Protein AF-A0A8J7CZM1-F1 (afdb_monomer)

Solvent-accessible surface area (backbone atoms only — not comparable to full-atom values): 3248 Å² total; per-residue (Å²): 110,69,68,58,51,41,52,50,22,49,75,71,76,44,47,55,65,58,54,50,51,53,50,52,51,30,59,74,69,68,50,55,83,58,44,57,74,70,67,55,72,58,61,74,56,52,58,59,52,57,64,70,75,107

Secondary structure (DSSP, 8-state):
-HHHHHHHHHHTT--HHHHHHHHHHHHHHT-GGGHHHHHTS-HHHHHHHHTT--

Structur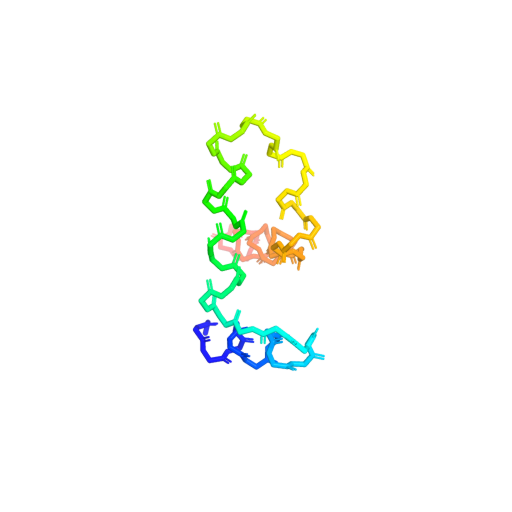e (mmCIF, N/CA/C/O backbone):
data_AF-A0A8J7CZM1-F1
#
_entry.id   AF-A0A8J7CZM1-F1
#
loop_
_atom_sit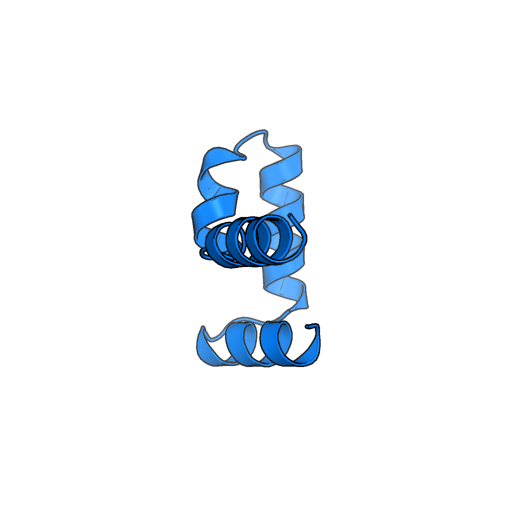e.group_PDB
_atom_site.id
_atom_site.type_symbol
_atom_site.label_atom_id
_atom_site.label_alt_id
_atom_site.label_comp_id
_atom_site.label_asym_id
_atom_site.label_entity_id
_atom_site.label_seq_id
_atom_site.pdbx_PDB_ins_code
_atom_site.Cartn_x
_atom_site.Cartn_y
_atom_site.Cartn_z
_atom_site.occupancy
_atom_site.B_iso_or_equiv
_atom_site.auth_seq_id
_atom_site.auth_comp_id
_atom_site.auth_asym_id
_atom_site.auth_atom_id
_atom_site.pdbx_PDB_model_num
ATOM 1 N N . MET A 1 1 ? -0.646 11.969 8.502 1.00 78.62 1 MET A N 1
ATOM 2 C CA . MET A 1 1 ? -0.248 11.332 7.228 1.00 78.62 1 MET A CA 1
ATOM 3 C C . MET A 1 1 ? -0.127 9.820 7.415 1.00 78.62 1 MET A C 1
ATOM 5 O O . MET A 1 1 ? -0.969 9.104 6.897 1.00 78.62 1 MET A O 1
ATOM 9 N N . TRP A 1 2 ? 0.780 9.335 8.272 1.00 84.62 2 TRP A N 1
ATOM 10 C CA . TRP A 1 2 ? 0.958 7.894 8.529 1.00 84.62 2 TRP A CA 1
ATOM 11 C C . TRP A 1 2 ? -0.257 7.174 9.149 1.00 84.62 2 TRP A C 1
ATOM 13 O O . TRP A 1 2 ? -0.696 6.145 8.647 1.00 84.62 2 TRP A O 1
ATOM 23 N N . GLU A 1 3 ? -0.871 7.732 10.195 1.00 90.12 3 GLU A N 1
ATOM 24 C CA . GLU A 1 3 ? -2.037 7.102 10.844 1.00 90.12 3 GLU A CA 1
ATOM 25 C C . GLU A 1 3 ? -3.256 7.003 9.915 1.00 90.12 3 GLU A C 1
ATOM 27 O O . GLU A 1 3 ? -3.988 6.018 9.942 1.00 90.12 3 GLU A O 1
ATOM 32 N N . GLN A 1 4 ? -3.448 8.000 9.047 1.00 86.00 4 GLN A N 1
ATOM 33 C CA . GLN A 1 4 ? -4.518 8.000 8.046 1.00 86.00 4 GLN A CA 1
ATOM 34 C C . GLN A 1 4 ? -4.277 6.932 6.975 1.00 86.00 4 GLN A C 1
ATOM 36 O O . GLN A 1 4 ? -5.220 6.258 6.562 1.00 86.00 4 GLN A O 1
ATOM 41 N N . PHE A 1 5 ? -3.019 6.734 6.569 1.00 85.62 5 PHE A N 1
ATOM 42 C CA . PHE A 1 5 ? -2.629 5.647 5.677 1.00 85.62 5 PHE A CA 1
ATOM 43 C C . PHE A 1 5 ? -2.925 4.277 6.303 1.00 85.62 5 PHE A C 1
ATOM 45 O O . PHE A 1 5 ? -3.578 3.446 5.670 1.00 85.62 5 PHE A O 1
ATOM 52 N N . ILE A 1 6 ? -2.551 4.064 7.571 1.00 89.75 6 ILE A N 1
ATOM 53 C CA . ILE A 1 6 ? -2.870 2.828 8.305 1.00 89.75 6 ILE A CA 1
ATOM 54 C C . ILE A 1 6 ? -4.3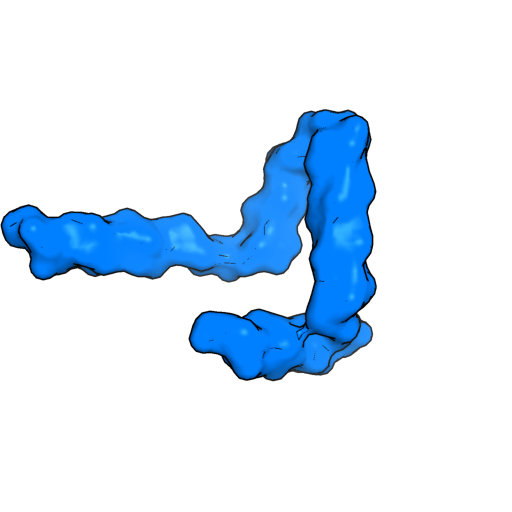87 2.622 8.401 1.00 89.75 6 ILE A C 1
ATOM 56 O O . ILE A 1 6 ? -4.881 1.537 8.095 1.00 89.75 6 ILE A O 1
ATOM 60 N N . ALA A 1 7 ? -5.140 3.657 8.780 1.00 89.88 7 ALA A N 1
ATOM 61 C CA . ALA A 1 7 ? -6.595 3.584 8.892 1.00 89.88 7 ALA A CA 1
ATOM 62 C C . ALA A 1 7 ? -7.257 3.219 7.553 1.00 89.88 7 ALA A C 1
ATOM 64 O O . ALA A 1 7 ? -8.177 2.404 7.515 1.00 89.88 7 ALA A O 1
ATOM 65 N N . ARG A 1 8 ? -6.757 3.767 6.440 1.00 85.44 8 ARG A N 1
ATOM 66 C CA . ARG A 1 8 ? -7.227 3.442 5.087 1.00 85.44 8 ARG A CA 1
ATOM 67 C C . ARG A 1 8 ? -6.889 2.011 4.685 1.00 85.44 8 ARG A C 1
ATOM 69 O O . ARG A 1 8 ? -7.747 1.345 4.112 1.00 85.44 8 ARG A O 1
ATOM 76 N N . CYS A 1 9 ? -5.684 1.535 4.998 1.00 88.81 9 CYS A N 1
ATOM 77 C CA . CYS A 1 9 ? -5.309 0.139 4.776 1.00 88.81 9 CYS A CA 1
ATOM 78 C C . CYS A 1 9 ? -6.285 -0.788 5.508 1.00 88.81 9 CYS A C 1
ATOM 80 O O . CYS A 1 9 ? -6.935 -1.620 4.875 1.00 88.81 9 CYS A O 1
ATOM 82 N N . ASN A 1 10 ? -6.491 -0.547 6.804 1.00 90.38 10 ASN A N 1
ATOM 83 C CA . ASN A 1 10 ? -7.402 -1.340 7.625 1.00 90.38 10 ASN A CA 1
ATOM 84 C C . ASN A 1 10 ? -8.848 -1.278 7.102 1.00 90.38 10 ASN A C 1
ATOM 86 O O . ASN A 1 10 ? -9.516 -2.304 7.020 1.00 90.38 10 ASN A O 1
ATOM 90 N N . SER A 1 11 ? -9.322 -0.101 6.673 1.00 90.50 11 SER A N 1
ATOM 91 C CA . SER A 1 11 ? -10.653 0.069 6.068 1.00 90.50 11 SER A CA 1
ATOM 92 C C . SER A 1 11 ? -10.828 -0.696 4.753 1.00 90.50 11 SER A C 1
ATOM 94 O O . SER A 1 11 ? -11.953 -1.056 4.416 1.00 90.50 11 SER A O 1
ATOM 96 N N . LYS A 1 12 ? -9.747 -0.922 3.999 1.00 86.19 12 LYS A N 1
ATOM 97 C CA . LYS A 1 12 ? -9.736 -1.728 2.770 1.00 86.19 12 LYS A CA 1
ATOM 98 C C . LYS A 1 12 ? -9.498 -3.223 3.046 1.00 86.19 12 LYS A C 1
ATOM 100 O O . LYS A 1 12 ? -9.395 -3.996 2.101 1.00 86.19 12 LYS A O 1
ATOM 105 N N . GLY A 1 13 ? -9.388 -3.634 4.313 1.00 90.50 13 GLY A N 1
ATOM 106 C CA . GLY A 1 13 ? -9.093 -5.019 4.697 1.00 90.50 13 GLY A CA 1
ATOM 107 C C . GLY A 1 13 ? -7.651 -5.450 4.413 1.00 90.50 13 GLY A C 1
ATOM 108 O O . GLY A 1 13 ? -7.371 -6.642 4.344 1.00 90.50 13 GLY A O 1
ATOM 109 N N . THR A 1 14 ? -6.737 -4.493 4.237 1.00 91.25 14 THR A N 1
ATOM 110 C CA . THR A 1 14 ? -5.303 -4.728 4.019 1.00 91.25 14 THR A CA 1
ATOM 111 C C . THR A 1 14 ? -4.482 -4.139 5.168 1.00 91.25 14 THR A C 1
ATOM 113 O O . THR A 1 14 ? -4.995 -3.423 6.026 1.00 91.25 14 THR A O 1
ATOM 116 N N . THR A 1 15 ? -3.185 -4.428 5.205 1.00 94.31 15 THR A N 1
ATOM 117 C CA . THR A 1 15 ? -2.243 -3.813 6.146 1.00 94.31 15 THR A CA 1
ATOM 118 C C . THR A 1 15 ? -1.357 -2.798 5.431 1.00 94.31 15 THR A C 1
ATOM 120 O O . THR A 1 15 ? -1.166 -2.852 4.212 1.00 94.31 15 THR A O 1
ATOM 123 N N . ALA A 1 16 ? -0.786 -1.867 6.198 1.00 90.88 16 ALA A N 1
ATOM 124 C CA . ALA A 1 16 ? 0.208 -0.925 5.687 1.00 90.88 16 ALA A CA 1
ATOM 125 C C . ALA A 1 16 ? 1.378 -1.662 5.017 1.00 90.88 16 ALA A C 1
ATOM 127 O O . ALA A 1 16 ? 1.772 -1.316 3.909 1.00 90.88 16 ALA A O 1
ATOM 128 N N . THR A 1 17 ? 1.871 -2.732 5.647 1.00 93.88 17 THR A N 1
ATOM 129 C CA . THR A 1 17 ? 2.958 -3.558 5.111 1.00 93.88 17 THR A CA 1
ATOM 130 C C . THR A 1 17 ? 2.577 -4.216 3.790 1.00 93.88 17 THR A C 1
ATOM 132 O O . THR A 1 17 ? 3.323 -4.082 2.832 1.00 93.88 17 THR A O 1
ATOM 135 N N . ALA A 1 18 ? 1.406 -4.857 3.696 1.00 91.88 18 ALA A N 1
ATOM 136 C CA . ALA A 1 18 ? 0.9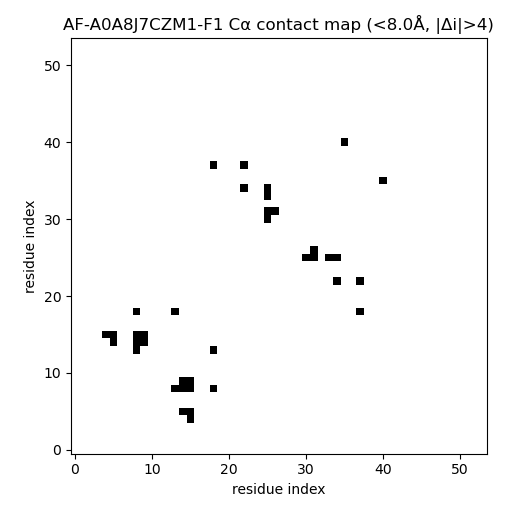65 -5.492 2.452 1.00 91.88 18 ALA A CA 1
ATOM 137 C C . ALA A 1 18 ? 0.798 -4.475 1.310 1.00 91.88 18 ALA A C 1
ATOM 139 O O . ALA A 1 18 ? 1.182 -4.738 0.172 1.00 91.88 18 ALA A O 1
ATOM 140 N N . THR A 1 19 ? 0.277 -3.287 1.626 1.00 89.81 19 THR A N 1
ATOM 141 C CA . THR A 1 19 ? 0.106 -2.197 0.655 1.00 89.81 19 THR A CA 1
ATOM 142 C C . THR A 1 19 ? 1.454 -1.671 0.154 1.00 89.81 19 THR A C 1
ATOM 144 O O . THR A 1 19 ? 1.628 -1.475 -1.045 1.00 89.81 19 THR A O 1
ATOM 147 N N . LEU A 1 20 ? 2.433 -1.498 1.048 1.00 90.94 20 LEU A N 1
ATOM 148 C CA . LEU A 1 20 ? 3.789 -1.074 0.684 1.00 90.94 20 LEU A CA 1
ATOM 149 C C . LEU A 1 20 ? 4.542 -2.148 -0.110 1.00 90.94 20 LEU A C 1
ATOM 151 O O . LEU A 1 20 ? 5.209 -1.820 -1.086 1.00 90.94 20 LEU A O 1
ATOM 155 N N . THR A 1 21 ? 4.408 -3.426 0.254 1.00 92.81 21 THR A N 1
ATOM 156 C CA . THR A 1 21 ? 4.976 -4.540 -0.522 1.00 92.81 21 THR A CA 1
ATOM 157 C C . THR A 1 21 ? 4.441 -4.531 -1.949 1.00 92.81 21 THR A C 1
ATOM 159 O O . THR A 1 21 ? 5.230 -4.572 -2.888 1.00 92.81 21 THR A O 1
ATOM 162 N N . ARG A 1 22 ? 3.124 -4.370 -2.123 1.00 86.25 22 ARG A N 1
ATOM 163 C CA . ARG A 1 22 ? 2.507 -4.298 -3.452 1.00 86.25 22 ARG A CA 1
ATOM 164 C C . ARG A 1 22 ? 3.020 -3.117 -4.277 1.00 86.25 22 ARG A C 1
ATOM 166 O O . ARG A 1 22 ? 3.200 -3.237 -5.483 1.00 86.25 22 ARG A O 1
ATOM 173 N N . PHE A 1 23 ? 3.265 -1.985 -3.627 1.00 85.19 23 PHE A N 1
ATOM 174 C CA . PHE A 1 23 ? 3.829 -0.807 -4.277 1.00 85.19 23 PHE A CA 1
ATOM 175 C C . PHE A 1 23 ? 5.251 -1.065 -4.797 1.00 85.19 23 PHE A C 1
ATOM 177 O O . PHE A 1 23 ? 5.568 -0.712 -5.928 1.00 85.19 23 PHE A O 1
ATOM 184 N N . ILE A 1 24 ? 6.092 -1.728 -3.995 1.00 87.56 24 ILE A N 1
ATOM 185 C CA . ILE A 1 24 ? 7.459 -2.105 -4.387 1.00 87.56 24 ILE A CA 1
ATOM 186 C C . ILE A 1 24 ? 7.436 -3.100 -5.553 1.00 87.56 24 ILE A C 1
ATOM 188 O O . ILE A 1 24 ? 8.210 -2.948 -6.492 1.00 87.56 24 ILE A O 1
ATOM 192 N N . GLU A 1 25 ? 6.541 -4.089 -5.518 1.00 88.75 25 GLU A N 1
ATOM 193 C CA . GLU A 1 25 ? 6.373 -5.054 -6.612 1.00 88.75 25 GLU A CA 1
ATOM 194 C C . GLU A 1 25 ? 6.042 -4.359 -7.936 1.00 88.75 25 GLU A C 1
ATOM 196 O O . GLU A 1 25 ? 6.713 -4.604 -8.933 1.00 88.75 25 GLU A O 1
ATOM 201 N N . LEU A 1 26 ? 5.062 -3.452 -7.938 1.00 85.44 26 LEU A N 1
ATOM 202 C CA . LEU A 1 26 ? 4.666 -2.713 -9.141 1.00 85.44 26 LEU A CA 1
ATOM 203 C C . LEU A 1 26 ? 5.769 -1.785 -9.651 1.00 85.44 26 LEU A C 1
ATOM 205 O O . LEU A 1 26 ? 5.961 -1.658 -10.858 1.00 85.44 26 LEU A O 1
ATOM 209 N N . TYR A 1 27 ? 6.520 -1.171 -8.734 1.00 83.62 27 TYR A N 1
ATOM 210 C CA . TYR A 1 27 ? 7.675 -0.357 -9.094 1.00 83.62 27 TYR A CA 1
ATOM 211 C C . TYR A 1 27 ? 8.758 -1.174 -9.806 1.00 83.62 27 TYR A C 1
ATOM 213 O O . TYR A 1 27 ? 9.311 -0.725 -10.806 1.00 83.62 27 TYR A O 1
ATOM 221 N N . LEU A 1 28 ? 9.041 -2.383 -9.316 1.00 87.88 28 LEU A N 1
ATOM 222 C CA . LEU A 1 28 ? 10.027 -3.281 -9.922 1.00 87.88 28 LEU A CA 1
ATOM 223 C C . LEU A 1 28 ? 9.548 -3.889 -11.245 1.00 87.88 28 LEU A C 1
ATOM 225 O O . LEU A 1 28 ? 10.365 -4.115 -12.133 1.00 87.88 28 LEU A O 1
ATOM 229 N N . ASP A 1 29 ? 8.246 -4.135 -11.381 1.00 86.00 29 ASP A N 1
ATOM 230 C CA . ASP A 1 29 ? 7.624 -4.672 -12.597 1.00 86.00 29 ASP A CA 1
ATOM 231 C C . ASP A 1 29 ? 7.490 -3.616 -13.715 1.00 86.00 29 ASP A C 1
ATOM 233 O O . ASP A 1 29 ? 7.186 -3.937 -14.860 1.00 86.00 29 ASP A O 1
ATOM 237 N N . GLY A 1 30 ? 7.726 -2.336 -13.402 1.00 78.06 30 GLY A N 1
ATOM 238 C CA . GLY A 1 30 ? 7.558 -1.222 -14.340 1.00 78.06 30 GLY A CA 1
ATOM 239 C C . GLY A 1 30 ? 6.094 -0.884 -14.644 1.00 78.06 30 GLY A C 1
ATOM 240 O O . GLY A 1 30 ? 5.830 0.010 -15.446 1.00 78.06 30 GLY A O 1
ATOM 241 N N . SER A 1 31 ? 5.144 -1.550 -13.982 1.00 72.12 31 SER A N 1
ATOM 242 C CA . SER A 1 31 ? 3.701 -1.334 -14.118 1.00 72.12 31 SER A CA 1
ATOM 243 C C . SER A 1 31 ? 3.230 -0.237 -13.160 1.00 72.12 31 SER A C 1
ATOM 245 O O . SER A 1 31 ? 2.468 -0.473 -12.218 1.00 72.12 31 SER A O 1
ATOM 247 N N . LEU A 1 32 ? 3.730 0.983 -13.384 1.00 68.31 32 LEU A N 1
ATOM 248 C CA . LEU A 1 32 ? 3.397 2.148 -12.560 1.00 68.31 32 LEU A CA 1
ATOM 249 C C . LEU A 1 32 ? 2.004 2.724 -12.845 1.00 68.31 32 LEU A C 1
ATOM 251 O O . LEU A 1 32 ? 1.495 3.484 -12.030 1.00 68.31 32 LEU A O 1
ATOM 255 N N . ASP A 1 33 ? 1.352 2.335 -13.940 1.00 69.00 33 ASP A N 1
ATOM 256 C CA . ASP A 1 33 ? -0.006 2.799 -14.264 1.00 69.00 33 ASP A CA 1
ATOM 257 C C . ASP A 1 33 ? -1.047 2.355 -13.212 1.00 69.00 33 ASP A C 1
ATOM 259 O O . ASP A 1 33 ? -2.055 3.027 -12.995 1.00 69.00 33 ASP A O 1
ATOM 263 N N . ASP A 1 34 ? -0.775 1.265 -12.485 1.00 65.38 34 ASP A N 1
ATOM 264 C CA . ASP A 1 34 ? -1.630 0.760 -11.401 1.00 65.38 34 ASP A CA 1
ATOM 265 C C . ASP A 1 34 ? -1.328 1.394 -10.028 1.00 65.38 34 ASP A C 1
ATOM 267 O O . ASP A 1 34 ? -2.063 1.162 -9.057 1.00 65.38 34 ASP A O 1
ATOM 271 N N . LEU A 1 35 ? -0.267 2.206 -9.905 1.00 63.72 35 LEU A N 1
ATOM 272 C CA . LEU A 1 35 ? 0.077 2.856 -8.634 1.00 63.72 35 LEU A CA 1
ATOM 273 C C . LEU A 1 35 ? -0.995 3.858 -8.204 1.00 63.72 35 LEU A C 1
ATOM 275 O O . LEU A 1 35 ? -1.324 3.915 -7.017 1.00 63.72 35 LEU A O 1
ATOM 279 N N . ASP A 1 36 ? -1.580 4.596 -9.148 1.00 60.84 36 ASP A N 1
ATOM 280 C CA . ASP A 1 36 ? -2.626 5.590 -8.876 1.00 60.84 36 ASP A CA 1
ATOM 281 C C . ASP A 1 36 ? -3.878 4.961 -8.253 1.00 60.84 36 ASP A C 1
ATOM 283 O O . ASP A 1 36 ? -4.528 5.555 -7.381 1.00 60.84 36 ASP A O 1
ATOM 287 N N . ALA A 1 37 ? -4.192 3.718 -8.627 1.00 64.06 37 ALA A N 1
ATOM 288 C CA . ALA A 1 37 ? -5.304 2.962 -8.058 1.00 64.06 37 ALA A CA 1
ATOM 289 C C . ALA A 1 37 ? -5.049 2.561 -6.590 1.00 64.06 37 ALA A C 1
ATOM 291 O O . ALA A 1 37 ? -5.980 2.496 -5.775 1.00 64.06 37 ALA A O 1
ATOM 292 N N . ILE A 1 38 ? -3.785 2.324 -6.229 1.00 64.25 38 ILE A N 1
ATOM 293 C CA . ILE A 1 38 ? -3.369 1.913 -4.882 1.00 64.25 38 ILE A CA 1
ATOM 294 C C . ILE A 1 38 ? -3.179 3.127 -3.974 1.00 64.25 38 ILE A C 1
ATOM 296 O O . ILE A 1 38 ? -3.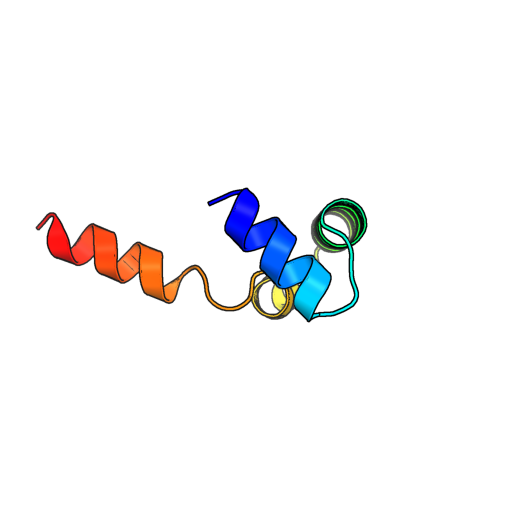750 3.157 -2.874 1.00 64.25 38 ILE A O 1
ATOM 300 N N . ALA A 1 39 ? -2.446 4.134 -4.454 1.00 61.59 39 ALA A N 1
ATOM 301 C CA . ALA A 1 39 ? -2.229 5.409 -3.776 1.00 61.59 39 ALA A CA 1
ATOM 302 C C . ALA A 1 39 ? -3.555 6.154 -3.586 1.00 61.59 39 ALA A C 1
ATOM 304 O O . ALA A 1 39 ? -3.791 6.775 -2.553 1.00 61.59 39 ALA A O 1
ATOM 305 N N . GLY A 1 40 ? -4.496 5.981 -4.517 1.00 56.59 40 GLY A N 1
ATOM 306 C CA . GLY A 1 40 ? -5.853 6.467 -4.384 1.00 56.59 40 GLY A CA 1
ATOM 307 C C . GLY A 1 40 ? -5.881 7.972 -4.163 1.00 56.59 40 GLY A C 1
ATOM 308 O O . GLY A 1 40 ? -6.296 8.417 -3.096 1.00 56.59 40 GLY A O 1
ATOM 309 N N . ASN A 1 41 ? -5.519 8.713 -5.211 1.00 54.06 41 ASN A N 1
ATOM 310 C CA . ASN A 1 41 ? -5.799 10.137 -5.370 1.00 54.06 41 ASN A CA 1
ATOM 311 C C . ASN A 1 41 ? -5.273 11.007 -4.208 1.00 54.06 41 ASN A C 1
ATOM 313 O O . ASN A 1 41 ? -6.021 11.793 -3.616 1.00 54.06 41 ASN A O 1
ATOM 317 N N . GLU A 1 42 ? -3.988 10.866 -3.882 1.00 53.53 42 GLU A N 1
ATOM 318 C CA . GLU A 1 42 ? -3.275 11.831 -3.036 1.00 53.53 42 GLU A CA 1
ATOM 319 C C . GLU A 1 42 ? -2.847 13.075 -3.847 1.00 53.53 42 GLU A C 1
ATOM 321 O O . GLU A 1 42 ? -2.864 14.182 -3.305 1.00 53.53 42 GLU A O 1
ATOM 326 N N . ASP A 1 43 ? -2.639 12.936 -5.166 1.00 51.09 43 ASP A N 1
ATOM 327 C CA . ASP A 1 43 ? -2.230 14.028 -6.069 1.00 51.09 43 ASP A CA 1
ATOM 328 C C . ASP A 1 43 ? -3.187 15.221 -6.095 1.00 51.09 43 ASP A C 1
ATOM 330 O O . ASP A 1 43 ? -2.756 16.364 -5.968 1.00 51.09 43 ASP A O 1
ATOM 334 N N . LYS A 1 44 ? -4.511 14.999 -6.090 1.00 48.06 44 LYS A N 1
ATOM 335 C CA . LYS A 1 44 ? -5.467 16.128 -6.090 1.00 48.06 44 LYS A CA 1
ATOM 336 C C . LYS A 1 44 ? -5.405 16.994 -4.827 1.00 48.06 44 LYS A C 1
ATOM 338 O O . LYS A 1 44 ? -5.992 18.075 -4.802 1.00 48.06 44 LYS A O 1
ATOM 343 N N . ARG A 1 45 ? -4.758 16.529 -3.751 1.00 49.75 45 ARG A N 1
ATOM 344 C CA . ARG A 1 45 ? -4.535 17.335 -2.540 1.00 49.75 45 ARG A CA 1
ATOM 345 C C . ARG A 1 45 ? -3.178 18.026 -2.532 1.00 49.75 45 ARG A C 1
ATOM 347 O O . ARG A 1 45 ? -3.072 19.045 -1.851 1.00 49.75 45 ARG A O 1
ATOM 354 N N . LEU A 1 46 ? -2.188 17.503 -3.254 1.00 47.16 46 LEU A N 1
ATOM 355 C CA . LEU A 1 46 ? -0.871 18.121 -3.357 1.00 47.16 46 LEU A CA 1
ATOM 356 C C . LEU A 1 46 ? -0.938 19.368 -4.250 1.00 47.16 46 LEU A C 1
ATOM 358 O O . LEU A 1 46 ? -0.559 20.445 -3.791 1.00 47.16 46 LEU A O 1
ATOM 362 N N . ASP A 1 47 ? -1.602 19.275 -5.409 1.00 47.31 47 ASP A N 1
ATOM 363 C CA . ASP A 1 47 ? -1.879 20.432 -6.280 1.00 47.31 47 ASP A CA 1
ATOM 364 C C . ASP A 1 47 ? -2.643 21.546 -5.541 1.00 47.31 47 ASP A C 1
ATOM 366 O O . ASP A 1 47 ? -2.363 22.735 -5.680 1.00 47.31 47 ASP A O 1
ATOM 370 N N . SER A 1 48 ? -3.600 21.173 -4.682 1.00 47.59 48 SER A N 1
ATOM 371 C CA . SER A 1 48 ? -4.403 22.140 -3.922 1.00 47.59 48 SER A CA 1
ATOM 372 C C . SER A 1 48 ? -3.637 22.823 -2.779 1.00 47.59 48 SER A C 1
ATOM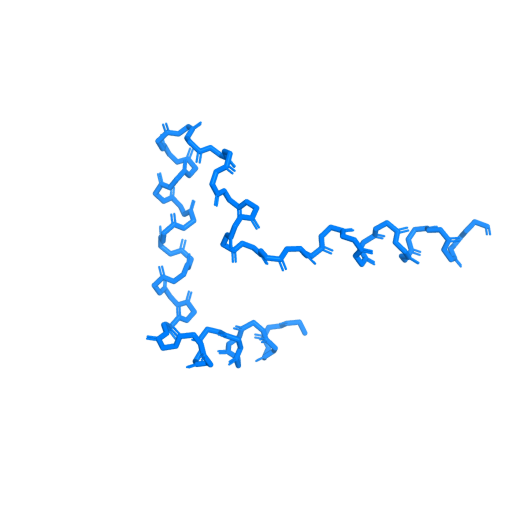 374 O O . SER A 1 48 ? -4.117 23.841 -2.266 1.00 47.59 48 SER A O 1
ATOM 376 N N . LEU A 1 49 ? -2.500 22.272 -2.341 1.00 44.59 49 LEU A N 1
ATOM 377 C CA . LEU A 1 49 ? -1.622 22.898 -1.350 1.00 44.59 49 LEU A CA 1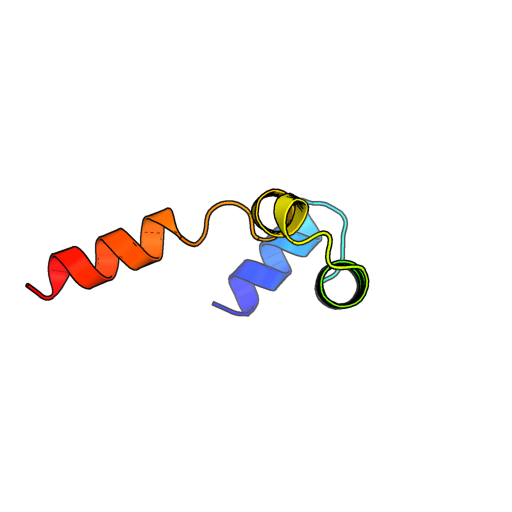
ATOM 378 C C . LEU A 1 49 ? -0.606 23.828 -2.018 1.00 44.59 49 LEU A C 1
ATOM 380 O O . LEU A 1 49 ? -0.370 24.911 -1.486 1.00 44.59 49 LEU A O 1
ATOM 384 N N . GLU A 1 50 ? -0.087 23.470 -3.196 1.00 49.28 50 GLU A N 1
ATOM 385 C CA . GLU A 1 50 ? 0.787 24.357 -3.978 1.00 49.28 50 GLU A CA 1
ATOM 386 C C . GLU A 1 50 ? 0.037 25.595 -4.487 1.00 49.28 50 GLU A C 1
ATOM 388 O O . GLU A 1 50 ? 0.543 26.712 -4.402 1.00 49.28 50 GLU A O 1
ATOM 393 N N . GLN A 1 51 ? -1.230 25.442 -4.886 1.00 45.84 51 GLN A N 1
ATOM 394 C CA . GLN A 1 51 ? -2.064 26.560 -5.342 1.00 45.84 51 GLN A CA 1
ATOM 395 C C . GLN A 1 51 ? -2.476 27.534 -4.220 1.00 45.84 51 GLN A C 1
ATOM 397 O 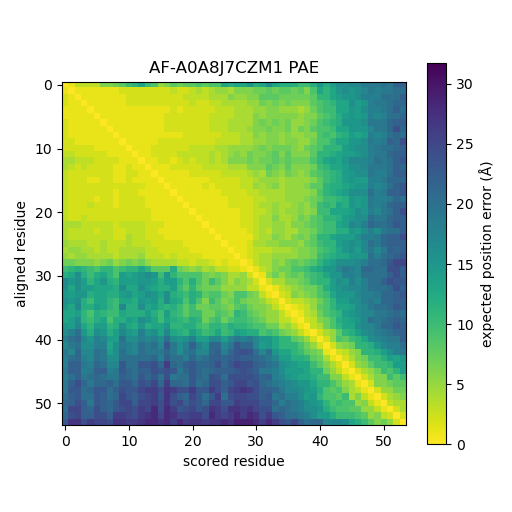O . GLN A 1 51 ? -2.911 28.647 -4.499 1.00 45.84 51 GLN A O 1
ATOM 402 N N . LYS A 1 52 ? -2.356 27.133 -2.945 1.00 44.56 52 LYS A N 1
ATOM 403 C CA . LYS A 1 52 ? -2.614 28.001 -1.779 1.00 44.56 52 LYS A CA 1
ATOM 404 C C . LYS A 1 52 ? -1.373 28.745 -1.280 1.00 44.56 52 LYS A C 1
ATOM 406 O O . LYS A 1 52 ? -1.498 29.536 -0.347 1.00 44.56 52 LYS A O 1
ATOM 411 N N . LEU A 1 53 ? -0.205 28.478 -1.863 1.00 46.03 53 LEU A N 1
ATOM 412 C CA . LEU A 1 53 ? 1.060 29.135 -1.528 1.00 46.03 53 LEU A CA 1
ATOM 413 C C . LEU A 1 53 ? 1.516 30.136 -2.613 1.00 46.03 53 LEU A C 1
ATOM 415 O O . LEU A 1 53 ? 2.597 30.706 -2.481 1.00 46.03 53 LEU A O 1
ATOM 419 N N . ALA A 1 54 ? 0.700 30.35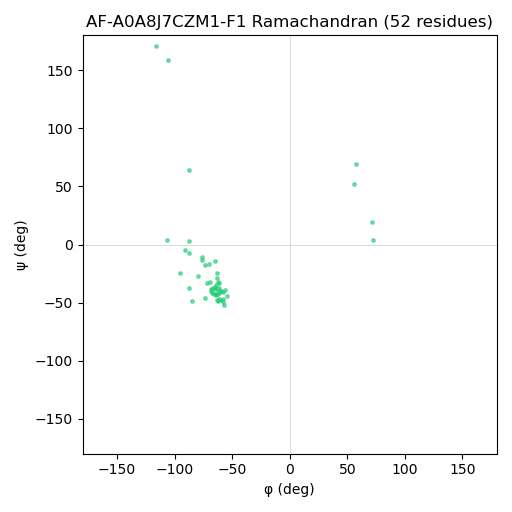4 -3.653 1.00 43.25 54 ALA A N 1
ATOM 420 C CA . ALA A 1 54 ? 0.914 31.339 -4.717 1.00 43.25 54 ALA A CA 1
ATOM 421 C C . ALA A 1 54 ? 0.100 32.623 -4.492 1.00 43.25 54 ALA A C 1
ATOM 423 O O . ALA A 1 54 ? -1.081 32.513 -4.086 1.00 43.25 54 ALA A O 1
#

Foldseek 3Di:
DVVVCQVVCVVVVHGPVVLVVVVVVCVVVVVCVCVCVSVPPPPVVVVVVVVVVD

pLDDT: mean 73.31, std 17.73, range [43.25, 94.31]

Mean predicted aligned error: 10.32 Å

Organism: NCBI:txid1828758

Radius of gyration: 13.14 Å; Cα contacts (8 Å, |Δi|>4): 19; chains: 1; bounding box: 21×37×25 Å

Sequence (54 aa):
MWEQFIARCNSKGTTATATLTRFIELYLDGSLDDLDAIAGNEDKRLDSLEQKLA